Protein AF-A0AAV4HIU8-F1 (afdb_monomer_lite)

Structure (mmCIF, N/CA/C/O backbone):
data_AF-A0AAV4HIU8-F1
#
_entry.id   AF-A0AAV4HIU8-F1
#
loop_
_atom_site.group_PDB
_atom_site.id
_atom_site.type_symbol
_atom_site.label_atom_id
_atom_site.label_alt_id
_atom_site.label_comp_id
_atom_site.label_asym_id
_atom_site.label_entity_id
_atom_site.label_seq_id
_atom_site.pdbx_PDB_ins_code
_atom_site.Cartn_x
_atom_site.Cartn_y
_atom_site.Cartn_z
_atom_site.occupancy
_atom_site.B_iso_or_equiv
_atom_site.auth_seq_id
_atom_site.auth_comp_id
_atom_site.auth_asym_id
_atom_site.auth_atom_id
_atom_site.pdbx_PDB_model_num
ATOM 1 N N . MET A 1 1 ? -38.806 3.898 -1.484 1.00 61.81 1 MET A N 1
ATOM 2 C CA . MET A 1 1 ? -37.351 4.194 -1.534 1.00 61.81 1 MET A CA 1
ATOM 3 C C . MET A 1 1 ? -36.787 4.649 -0.187 1.00 61.81 1 MET A C 1
ATOM 5 O O . MET A 1 1 ? -35.660 4.292 0.124 1.00 61.81 1 MET A O 1
ATOM 9 N N . GLU A 1 2 ? -37.554 5.373 0.629 1.00 75.62 2 GLU A N 1
ATOM 10 C CA . GLU A 1 2 ? -37.107 5.936 1.915 1.00 75.62 2 GLU A CA 1
ATOM 11 C C . GLU A 1 2 ? -36.695 4.877 2.962 1.00 75.62 2 GLU A C 1
ATOM 13 O O . GLU A 1 2 ? -35.605 4.957 3.528 1.00 75.62 2 GLU A O 1
ATOM 18 N N . ASN A 1 3 ? -37.470 3.793 3.107 1.00 86.31 3 ASN A N 1
ATOM 19 C CA . ASN A 1 3 ? -37.121 2.673 3.998 1.00 86.31 3 ASN A CA 1
ATOM 20 C C . ASN A 1 3 ? -35.792 1.994 3.627 1.00 86.31 3 ASN A C 1
ATOM 22 O O . ASN A 1 3 ? -35.028 1.596 4.504 1.00 86.31 3 ASN A O 1
ATOM 26 N N . TYR A 1 4 ? -35.486 1.893 2.329 1.00 91.69 4 TYR A N 1
ATOM 27 C CA . TYR A 1 4 ? -34.223 1.319 1.864 1.00 91.69 4 TYR A CA 1
ATOM 28 C C . TYR A 1 4 ? -33.033 2.217 2.218 1.00 91.69 4 TYR A C 1
ATOM 30 O O . TYR A 1 4 ? -32.001 1.728 2.670 1.00 91.69 4 TYR A O 1
ATOM 38 N N . GLN A 1 5 ? -33.176 3.536 2.062 1.00 92.06 5 GLN A N 1
ATOM 39 C CA . GLN A 1 5 ? -32.119 4.485 2.419 1.00 92.06 5 GLN A CA 1
ATOM 40 C C . GLN A 1 5 ? -31.828 4.465 3.924 1.00 92.06 5 GLN A C 1
ATOM 42 O O . GLN A 1 5 ? -30.659 4.444 4.318 1.00 92.06 5 GLN A O 1
ATOM 47 N N . LEU A 1 6 ? -32.871 4.411 4.760 1.00 93.62 6 LEU A N 1
ATOM 48 C CA . LEU A 1 6 ? -32.721 4.337 6.213 1.00 93.62 6 LEU A CA 1
ATOM 49 C C . LEU A 1 6 ? -32.030 3.033 6.641 1.00 93.62 6 LEU A C 1
ATOM 51 O O . LEU A 1 6 ? -31.077 3.070 7.423 1.00 93.62 6 LEU A O 1
ATOM 55 N N . ALA A 1 7 ? -32.447 1.899 6.071 1.00 92.56 7 ALA A N 1
ATOM 56 C CA . ALA A 1 7 ? -31.818 0.605 6.316 1.00 92.56 7 ALA A CA 1
ATOM 57 C C . ALA A 1 7 ? -30.345 0.592 5.870 1.00 92.56 7 ALA A C 1
ATOM 59 O O . ALA A 1 7 ? -29.468 0.201 6.637 1.00 92.56 7 ALA A O 1
ATOM 60 N N . ASN A 1 8 ? -30.038 1.101 4.674 1.00 94.12 8 ASN A N 1
ATOM 61 C CA . ASN A 1 8 ? -28.670 1.170 4.155 1.00 94.12 8 ASN A CA 1
ATOM 62 C C . ASN A 1 8 ? -27.778 2.081 5.022 1.00 94.12 8 ASN A C 1
ATOM 64 O O . ASN A 1 8 ? -26.624 1.755 5.300 1.00 94.12 8 ASN A O 1
ATOM 68 N N . LYS A 1 9 ? -28.317 3.197 5.534 1.00 95.50 9 LYS A N 1
ATOM 69 C CA . LYS A 1 9 ? -27.611 4.074 6.483 1.00 95.50 9 LYS A CA 1
ATOM 70 C C . LYS A 1 9 ? -27.297 3.353 7.796 1.00 95.50 9 LYS A C 1
ATOM 72 O O . LYS A 1 9 ? -26.174 3.459 8.287 1.00 95.50 9 LYS A O 1
ATOM 77 N N . ALA A 1 10 ? -28.256 2.606 8.343 1.00 95.94 10 ALA A N 1
ATOM 78 C CA . ALA A 1 10 ? -28.058 1.822 9.560 1.00 95.94 10 ALA A CA 1
ATOM 79 C C . ALA A 1 10 ? -27.001 0.721 9.366 1.00 95.94 10 ALA A C 1
ATOM 81 O O . ALA A 1 10 ? -26.110 0.574 10.203 1.00 95.94 10 ALA A O 1
ATOM 82 N N . VAL A 1 11 ? -27.040 0.012 8.232 1.00 96.19 11 VAL A N 1
ATOM 83 C CA . VAL A 1 11 ? -26.045 -1.010 7.872 1.00 96.19 11 VAL A CA 1
ATOM 84 C C . VAL A 1 11 ? -24.652 -0.396 7.757 1.00 96.19 11 VAL A C 1
ATOM 86 O O . VAL A 1 11 ? -23.723 -0.871 8.405 1.00 96.19 11 VAL A O 1
ATOM 89 N N . ARG A 1 12 ? -24.493 0.708 7.019 1.00 95.88 12 ARG A N 1
ATOM 90 C CA . ARG A 1 12 ? -23.200 1.404 6.889 1.00 95.88 12 ARG A CA 1
ATOM 91 C C . ARG A 1 12 ? -22.650 1.864 8.237 1.00 95.88 12 ARG A C 1
ATOM 93 O O . ARG A 1 12 ? -21.449 1.746 8.471 1.00 95.88 12 ARG A O 1
ATOM 100 N N . LYS A 1 13 ? -23.516 2.358 9.130 1.00 97.12 13 LYS A N 1
ATOM 101 C CA . LYS A 1 13 ? -23.129 2.744 10.494 1.00 97.12 13 LYS A CA 1
ATOM 102 C C . LYS A 1 13 ? -22.581 1.541 11.265 1.00 97.12 13 LYS A C 1
ATOM 104 O O . LYS A 1 13 ? -21.466 1.613 11.767 1.00 97.12 13 LYS A O 1
ATOM 109 N N . LYS A 1 14 ? -23.311 0.422 11.274 1.00 96.88 14 LYS A N 1
ATOM 110 C CA . LYS A 1 14 ? -22.878 -0.830 11.917 1.00 96.88 14 LYS A CA 1
ATOM 111 C C . LYS A 1 14 ? -21.575 -1.372 11.328 1.00 96.88 14 LYS A C 1
ATOM 113 O O . LYS A 1 14 ? -20.711 -1.808 12.077 1.00 96.88 14 LYS A O 1
ATOM 118 N N . MET A 1 15 ? -21.401 -1.309 10.006 1.00 97.12 15 MET A N 1
ATOM 119 C CA . MET A 1 15 ? -20.151 -1.710 9.347 1.00 97.12 15 MET A CA 1
ATOM 120 C C . MET A 1 15 ? -18.973 -0.833 9.778 1.00 97.12 15 MET A C 1
ATOM 122 O O . MET A 1 15 ? -17.879 -1.351 9.991 1.00 97.12 15 MET A O 1
ATOM 126 N N . LYS A 1 16 ? -19.184 0.482 9.931 1.00 96.69 16 LYS A N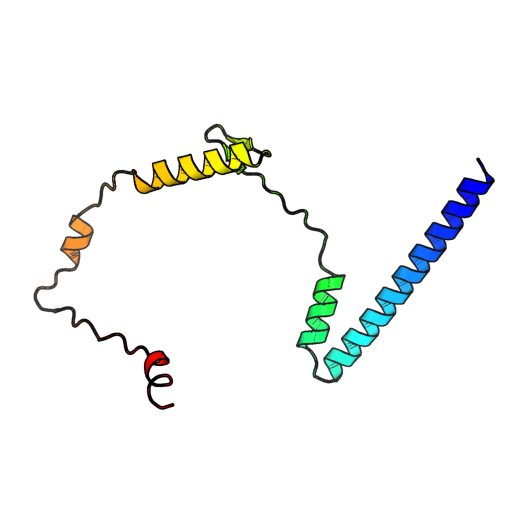 1
ATOM 127 C CA . LYS A 1 16 ? -18.149 1.396 10.424 1.00 96.69 16 LYS A CA 1
ATOM 128 C C . LYS A 1 16 ? -17.777 1.084 11.875 1.00 96.69 16 LYS A C 1
ATOM 130 O O . LYS A 1 16 ? -16.595 0.927 12.148 1.00 96.69 16 LYS A O 1
ATOM 135 N N . GLU A 1 17 ? -18.767 0.926 12.753 1.00 97.44 17 GLU A N 1
ATOM 136 C CA . GLU A 1 17 ? -18.562 0.562 14.167 1.00 97.44 17 GLU A CA 1
ATOM 137 C C . GLU A 1 17 ? -17.811 -0.773 14.305 1.00 97.44 17 GLU A C 1
ATOM 139 O O . GLU A 1 17 ? -16.869 -0.884 15.083 1.00 97.44 17 GLU A O 1
ATOM 144 N N . ALA A 1 18 ? -18.186 -1.784 13.515 1.00 97.38 18 ALA A N 1
ATOM 145 C CA . ALA A 1 18 ? -17.510 -3.079 13.516 1.00 97.38 18 ALA A CA 1
ATOM 146 C C . ALA A 1 18 ? -16.058 -2.975 13.028 1.00 97.38 18 ALA A C 1
ATOM 148 O O . ALA A 1 18 ? -15.171 -3.606 13.600 1.00 97.38 18 ALA A O 1
ATOM 149 N N . LYS A 1 19 ? -15.806 -2.169 11.988 1.00 95.00 19 LYS A N 1
ATOM 150 C CA . LYS A 1 19 ? -14.453 -1.921 11.480 1.00 95.00 19 LYS A CA 1
ATOM 151 C C . LYS A 1 19 ? -13.588 -1.206 12.516 1.00 95.00 19 LYS A C 1
ATOM 153 O O . LYS A 1 19 ? -12.438 -1.584 12.687 1.00 95.00 19 LYS A O 1
ATOM 158 N N . GLU A 1 20 ? -14.129 -0.186 13.171 1.00 96.12 20 GLU A N 1
ATOM 159 C CA . GLU A 1 20 ? -13.436 0.589 14.205 1.00 96.12 20 GLU A CA 1
ATOM 160 C C . GLU A 1 20 ? -13.053 -0.304 15.385 1.00 96.12 20 GLU A C 1
ATOM 162 O O . GLU A 1 20 ? -11.871 -0.425 15.690 1.00 96.12 20 GLU A O 1
ATOM 167 N N . LYS A 1 21 ? -14.014 -1.074 15.912 1.00 97.31 21 LYS A N 1
ATOM 168 C CA . LYS A 1 21 ? -13.751 -2.056 16.969 1.00 97.31 21 LYS A CA 1
ATOM 169 C C . LYS A 1 21 ? -12.673 -3.071 16.577 1.00 97.31 21 LYS A C 1
ATOM 171 O O . LYS A 1 21 ? -11.798 -3.384 17.374 1.00 97.31 21 LYS A O 1
ATOM 176 N N . TRP A 1 22 ? -12.720 -3.580 15.346 1.00 95.94 22 TRP A N 1
ATOM 177 C CA . TRP A 1 22 ? -11.703 -4.515 14.865 1.00 95.94 22 TRP A CA 1
ATOM 178 C C . TRP A 1 22 ? -10.307 -3.878 14.818 1.00 95.94 22 TRP A C 1
ATOM 180 O O . TRP A 1 22 ? -9.338 -4.538 15.186 1.00 95.94 22 TRP A O 1
ATOM 190 N N . ILE A 1 23 ? -10.190 -2.614 14.390 1.00 94.19 23 ILE A N 1
ATOM 191 C CA . ILE A 1 23 ? -8.911 -1.886 14.381 1.00 94.19 23 ILE A CA 1
ATOM 192 C C . ILE A 1 23 ? -8.383 -1.719 15.809 1.00 94.19 23 ILE A C 1
ATOM 194 O O . ILE A 1 23 ? -7.208 -2.001 16.037 1.00 94.19 23 ILE A O 1
ATOM 198 N N . ASP A 1 24 ? -9.237 -1.332 16.758 1.00 95.75 24 ASP A N 1
ATOM 199 C CA . ASP A 1 24 ? -8.854 -1.179 18.166 1.00 95.75 24 ASP A CA 1
ATOM 200 C C . ASP A 1 24 ? -8.307 -2.493 18.742 1.00 95.75 24 ASP A C 1
ATOM 202 O O . ASP A 1 24 ? -7.221 -2.514 19.326 1.00 95.75 24 ASP A O 1
ATOM 206 N N . ASP A 1 25 ? -8.992 -3.612 18.486 1.00 95.62 25 ASP A N 1
ATOM 207 C CA . ASP A 1 25 ? -8.543 -4.943 18.906 1.00 95.62 25 ASP A CA 1
ATOM 208 C C . ASP A 1 25 ? -7.165 -5.296 18.304 1.00 95.62 25 ASP A C 1
ATOM 210 O O . ASP A 1 25 ? -6.314 -5.889 18.976 1.00 95.62 25 ASP A O 1
ATOM 214 N N . GLN A 1 26 ? -6.904 -4.917 17.043 1.00 94.88 26 GLN A N 1
ATOM 215 C CA . GLN A 1 26 ? -5.584 -5.114 16.431 1.00 94.88 26 GLN A CA 1
ATOM 216 C C . GLN A 1 26 ? -4.504 -4.235 17.076 1.00 94.88 26 GLN A C 1
ATOM 218 O O . GLN A 1 26 ? -3.382 -4.709 17.258 1.00 94.88 26 GLN A O 1
ATOM 223 N N . CYS A 1 27 ? -4.814 -2.985 17.429 1.00 93.75 27 CYS A N 1
ATOM 224 C CA . CYS A 1 27 ? -3.876 -2.085 18.106 1.00 93.75 27 CYS A CA 1
ATOM 225 C C . CYS A 1 27 ? -3.440 -2.657 19.460 1.00 93.75 27 CYS A C 1
ATOM 227 O O . CYS A 1 27 ? -2.240 -2.763 19.717 1.00 93.75 27 CYS A O 1
ATOM 229 N N . VAL A 1 28 ? -4.388 -3.142 20.268 1.00 94.44 28 VAL A N 1
ATOM 230 C CA . VAL A 1 28 ? -4.094 -3.798 21.555 1.00 94.44 28 VAL A CA 1
ATOM 231 C C . VAL A 1 28 ? -3.207 -5.034 21.346 1.00 94.44 28 VAL A C 1
ATOM 233 O O . VAL A 1 28 ? -2.218 -5.226 22.057 1.00 94.44 28 VAL A O 1
ATOM 236 N N . ALA A 1 29 ? -3.500 -5.863 20.340 1.00 92.31 29 ALA A N 1
ATOM 237 C CA . ALA A 1 29 ? -2.684 -7.040 20.034 1.00 92.31 29 ALA A CA 1
ATOM 238 C C . ALA A 1 29 ? -1.249 -6.680 19.599 1.00 92.31 29 ALA A C 1
ATOM 240 O O . ALA A 1 29 ? -0.300 -7.397 19.932 1.00 92.31 29 ALA A O 1
ATOM 241 N N . ILE A 1 30 ? -1.071 -5.572 18.869 1.00 94.31 30 ILE A N 1
ATOM 242 C CA . ILE A 1 30 ? 0.245 -5.053 18.471 1.00 94.31 30 ILE A CA 1
ATOM 243 C C . ILE A 1 30 ? 1.028 -4.600 19.704 1.00 94.31 30 ILE A C 1
ATOM 245 O O . ILE A 1 30 ? 2.175 -5.015 19.860 1.00 94.31 30 ILE A O 1
ATOM 249 N N . GLU A 1 31 ? 0.423 -3.806 20.589 1.00 93.50 31 GLU A N 1
ATOM 250 C CA . GLU A 1 31 ? 1.062 -3.327 21.822 1.00 93.50 31 GLU A CA 1
ATOM 251 C C . GLU A 1 31 ? 1.538 -4.496 22.691 1.00 93.50 31 GLU A C 1
ATOM 253 O O . GLU A 1 31 ? 2.716 -4.580 23.045 1.00 93.50 31 GLU A O 1
ATOM 258 N N . GLN A 1 32 ? 0.660 -5.472 22.934 1.00 93.38 32 GLN A N 1
ATOM 259 C CA . GLN A 1 32 ? 0.997 -6.683 23.684 1.00 93.38 32 GLN A CA 1
ATOM 260 C C . GLN A 1 32 ? 2.101 -7.498 23.002 1.00 93.38 32 GLN A C 1
ATOM 262 O O . GLN A 1 32 ? 3.007 -8.008 23.667 1.00 93.38 32 GLN A O 1
ATOM 267 N N . GLY A 1 33 ? 2.046 -7.625 21.673 1.00 91.75 33 GLY A N 1
ATOM 268 C CA . GLY A 1 33 ? 3.060 -8.319 20.884 1.00 91.75 33 GLY A CA 1
ATOM 269 C C . GLY A 1 33 ? 4.433 -7.651 20.970 1.00 91.75 33 GLY A C 1
ATOM 270 O O . GLY A 1 33 ? 5.441 -8.352 21.065 1.00 91.75 33 GLY A O 1
ATOM 271 N N . MET A 1 34 ? 4.477 -6.317 20.998 1.00 89.94 34 MET A N 1
ATOM 272 C CA . MET A 1 34 ? 5.711 -5.545 21.169 1.00 89.94 34 MET A CA 1
ATOM 273 C C . MET A 1 34 ? 6.288 -5.712 22.579 1.00 89.94 34 MET A C 1
ATOM 275 O O . MET A 1 34 ? 7.480 -5.989 22.706 1.00 89.94 34 MET A O 1
ATOM 279 N N . SER A 1 35 ? 5.455 -5.648 23.624 1.00 91.81 35 SER A N 1
ATOM 280 C CA . SER A 1 35 ? 5.887 -5.878 25.013 1.00 91.81 35 SER A CA 1
ATOM 281 C C . SER A 1 35 ? 6.341 -7.318 25.276 1.00 91.81 35 SER A C 1
ATOM 283 O O . SER A 1 35 ? 7.239 -7.542 26.079 1.00 91.81 35 SER A O 1
ATOM 285 N N . SER A 1 36 ? 5.754 -8.300 24.585 1.00 91.12 36 SER A N 1
ATOM 286 C CA . SER A 1 36 ? 6.030 -9.732 24.793 1.00 91.12 36 SER A CA 1
ATOM 287 C C . SER A 1 36 ? 7.170 -10.287 23.924 1.00 91.12 36 SER A C 1
ATOM 289 O O . SER A 1 36 ? 7.365 -11.500 23.870 1.00 91.12 36 SER A O 1
ATOM 291 N N . GLY A 1 37 ? 7.889 -9.441 23.176 1.00 88.56 37 GLY A N 1
ATOM 292 C CA . GLY A 1 37 ? 8.990 -9.870 22.300 1.00 88.56 37 GLY A CA 1
ATOM 293 C C . GLY A 1 37 ? 8.565 -10.500 20.962 1.00 88.56 37 GLY A C 1
ATOM 294 O O . GLY A 1 37 ? 9.413 -10.974 20.209 1.00 88.56 37 GLY A O 1
ATOM 295 N N . LYS A 1 38 ? 7.274 -10.465 20.600 1.00 92.00 38 LYS A N 1
ATOM 296 C CA . LYS A 1 38 ? 6.734 -10.915 19.297 1.00 92.00 38 LYS A CA 1
ATOM 297 C C . LYS A 1 38 ? 6.745 -9.789 18.252 1.00 92.00 38 LYS A C 1
ATOM 299 O O . LYS A 1 38 ? 5.801 -9.627 17.474 1.00 92.00 38 LYS A O 1
ATOM 304 N N . SER A 1 39 ? 7.830 -9.019 18.204 1.00 90.62 39 SER A N 1
ATOM 305 C CA . SER A 1 39 ? 7.948 -7.797 17.392 1.00 90.62 39 SER A CA 1
ATOM 306 C C . SER A 1 39 ? 7.713 -8.030 15.895 1.00 90.62 39 SER A C 1
ATOM 308 O O . SER A 1 39 ? 7.065 -7.220 15.238 1.00 90.62 39 SER A O 1
ATOM 310 N N . LYS A 1 40 ? 8.154 -9.172 15.349 1.00 92.56 40 LYS A N 1
ATOM 311 C CA . LYS A 1 40 ? 7.932 -9.531 13.937 1.00 92.56 40 LYS A CA 1
ATOM 312 C C . LYS A 1 40 ? 6.444 -9.645 13.587 1.00 92.56 40 LYS A C 1
ATOM 314 O O . LYS A 1 40 ? 6.024 -9.153 12.541 1.00 92.56 40 LYS A O 1
ATOM 319 N N . GLN A 1 41 ? 5.656 -10.301 14.441 1.00 90.38 41 GLN A N 1
ATOM 320 C CA . GLN A 1 41 ? 4.219 -10.472 14.219 1.00 90.38 41 GLN A CA 1
ATOM 321 C C . GLN A 1 41 ? 3.495 -9.132 14.366 1.00 90.38 41 GLN A C 1
ATOM 323 O O . GLN A 1 41 ? 2.721 -8.764 13.486 1.00 90.38 41 GLN A O 1
ATOM 328 N N . ALA A 1 42 ? 3.819 -8.375 15.417 1.00 93.50 42 ALA A N 1
ATOM 329 C CA . ALA A 1 42 ? 3.273 -7.042 15.650 1.00 93.50 42 ALA A CA 1
ATOM 330 C C . ALA A 1 42 ? 3.542 -6.099 14.462 1.00 93.50 42 ALA A C 1
ATOM 332 O O . ALA A 1 42 ? 2.623 -5.465 13.947 1.00 93.50 42 ALA A O 1
ATOM 333 N N . PHE A 1 43 ? 4.774 -6.083 13.944 1.00 92.38 43 PHE A N 1
ATOM 334 C CA . PHE A 1 43 ? 5.138 -5.263 12.788 1.00 92.38 43 PHE A CA 1
ATOM 335 C C . PHE A 1 43 ? 4.445 -5.712 11.494 1.00 92.38 43 PHE A C 1
ATOM 337 O O . PHE A 1 43 ? 4.080 -4.880 10.666 1.00 92.38 43 PHE A O 1
ATOM 344 N N . SER A 1 44 ? 4.216 -7.017 11.309 1.00 92.00 44 SER A N 1
ATOM 345 C CA . SER A 1 44 ? 3.450 -7.525 10.165 1.00 92.00 44 SER A CA 1
ATOM 346 C C . SER A 1 44 ? 1.998 -7.038 10.189 1.00 92.00 44 SER A C 1
ATOM 348 O O . SER A 1 44 ? 1.486 -6.598 9.158 1.00 92.00 44 SER A O 1
ATOM 350 N N . THR A 1 45 ? 1.340 -7.081 11.351 1.00 91.75 45 THR A N 1
ATOM 351 C CA . THR A 1 45 ? -0.030 -6.570 11.521 1.00 91.75 45 THR A CA 1
ATOM 352 C C . THR A 1 45 ? -0.077 -5.052 11.363 1.00 91.75 45 THR A C 1
ATOM 354 O O . THR A 1 45 ? -0.915 -4.541 10.624 1.00 91.75 45 THR A O 1
ATOM 357 N N . LEU A 1 46 ? 0.879 -4.323 11.948 1.00 92.62 46 LEU A N 1
ATOM 358 C CA . LEU A 1 46 ? 1.007 -2.875 11.768 1.00 92.62 46 LEU A CA 1
ATOM 359 C C . LEU A 1 46 ? 1.147 -2.506 10.286 1.00 92.62 46 LEU A C 1
ATOM 361 O O . LEU A 1 46 ? 0.466 -1.607 9.790 1.00 92.62 46 LEU A O 1
ATOM 365 N N . LYS A 1 47 ? 1.997 -3.232 9.554 1.00 91.81 47 LYS A N 1
ATOM 366 C CA . LYS A 1 47 ? 2.178 -3.039 8.115 1.00 91.81 47 LYS A CA 1
ATOM 367 C C . LYS A 1 47 ? 0.890 -3.321 7.349 1.00 91.81 47 LYS A C 1
ATOM 369 O O . LYS A 1 47 ? 0.591 -2.594 6.415 1.00 91.81 47 LYS A O 1
ATOM 374 N N . MET A 1 48 ? 0.124 -4.344 7.723 1.00 89.69 48 MET A N 1
ATOM 375 C CA . MET A 1 48 ? -1.169 -4.635 7.096 1.00 89.69 48 MET A CA 1
ATOM 376 C C . MET A 1 48 ? -2.165 -3.480 7.282 1.00 89.69 48 MET A C 1
ATOM 378 O O . MET A 1 48 ? -2.805 -3.087 6.313 1.00 89.69 48 MET A O 1
ATOM 382 N N . LEU A 1 49 ? -2.266 -2.924 8.494 1.00 90.75 49 LEU A N 1
ATOM 383 C CA . LEU A 1 49 ? -3.202 -1.840 8.821 1.00 90.75 49 LEU A CA 1
ATOM 384 C C . LEU A 1 49 ? -2.831 -0.505 8.166 1.00 90.75 49 LEU A C 1
ATOM 386 O O . LEU A 1 49 ? -3.705 0.242 7.736 1.00 90.75 49 LEU A O 1
ATOM 390 N N . THR A 1 50 ? -1.534 -0.199 8.109 1.00 90.00 50 THR A N 1
ATOM 391 C CA . THR A 1 50 ? -1.014 1.077 7.585 1.00 90.00 50 THR A CA 1
ATOM 392 C C . THR A 1 50 ? -0.797 1.068 6.078 1.00 90.00 50 THR A C 1
ATOM 394 O O . THR A 1 50 ? -0.688 2.130 5.464 1.00 90.00 50 THR A O 1
ATOM 397 N N . LYS A 1 51 ? -0.725 -0.115 5.456 1.00 89.50 51 LYS A N 1
ATOM 398 C CA . LYS A 1 51 ? -0.522 -0.228 4.015 1.00 89.50 51 LYS A CA 1
ATOM 399 C C . LYS A 1 51 ? -1.710 0.380 3.279 1.00 89.50 51 LYS A C 1
ATOM 401 O O . LYS A 1 51 ? -2.829 -0.125 3.325 1.00 89.50 51 LYS A O 1
ATOM 406 N N . THR A 1 52 ? -1.433 1.439 2.533 1.00 86.38 52 THR A N 1
ATOM 407 C CA . THR A 1 52 ? -2.386 2.009 1.590 1.00 86.38 52 THR A CA 1
ATOM 408 C C . THR A 1 52 ? -2.616 1.039 0.435 1.00 86.38 52 THR A C 1
ATOM 410 O O . THR A 1 52 ? -1.716 0.301 0.018 1.00 86.38 52 THR A O 1
ATOM 413 N N . PHE A 1 53 ? -3.846 1.012 -0.081 1.00 83.81 53 PHE A N 1
ATOM 414 C CA . PHE A 1 53 ? -4.138 0.261 -1.294 1.00 83.81 53 PHE A CA 1
ATOM 415 C C . PHE A 1 53 ? -3.330 0.865 -2.442 1.00 83.81 53 PHE A C 1
ATOM 417 O O . PHE A 1 53 ? -3.552 2.006 -2.841 1.00 83.81 53 PHE A O 1
ATOM 424 N N . GLN A 1 54 ? -2.376 0.091 -2.942 1.00 82.06 54 GLN A N 1
ATOM 425 C CA . GLN A 1 54 ? -1.617 0.423 -4.133 1.00 82.06 54 GLN A CA 1
ATOM 426 C C . GLN A 1 54 ? -2.125 -0.500 -5.238 1.00 82.06 54 GLN A C 1
ATOM 428 O O . GLN A 1 54 ? -1.841 -1.704 -5.177 1.00 82.06 54 GLN A O 1
ATOM 433 N N . PRO A 1 55 ? -2.920 0.009 -6.198 1.00 81.19 55 PRO A N 1
ATOM 434 C CA . PRO A 1 55 ? -3.274 -0.786 -7.360 1.00 81.19 55 PRO A CA 1
ATOM 435 C C . PRO A 1 55 ? -1.983 -1.203 -8.066 1.00 81.19 55 PRO A C 1
ATOM 437 O O . PRO A 1 55 ? -1.053 -0.406 -8.202 1.00 81.19 55 PRO A O 1
ATOM 440 N N . LYS A 1 56 ? -1.903 -2.467 -8.487 1.00 80.44 56 LYS A N 1
ATOM 441 C CA . LYS A 1 56 ? -0.823 -2.893 -9.377 1.00 80.44 56 LYS A CA 1
ATOM 442 C C . LYS A 1 56 ? -1.113 -2.287 -10.743 1.00 80.44 56 LYS A C 1
ATOM 444 O O . LYS A 1 56 ? -2.103 -2.643 -11.372 1.00 80.44 56 LYS A O 1
ATOM 449 N N . VAL A 1 57 ? -0.291 -1.329 -11.140 1.00 79.38 57 VAL A N 1
ATOM 450 C CA . VAL A 1 57 ? -0.388 -0.646 -12.425 1.00 79.38 57 VAL A CA 1
ATOM 451 C C . VAL A 1 57 ? 0.567 -1.365 -13.376 1.00 79.38 57 VAL A C 1
ATOM 453 O O . VAL A 1 57 ? 1.779 -1.211 -13.256 1.00 79.38 57 VAL A O 1
ATOM 456 N N . ASN A 1 58 ? 0.026 -2.179 -14.283 1.00 77.56 58 ASN A N 1
ATOM 457 C CA . ASN A 1 58 ? 0.785 -2.783 -15.380 1.00 77.56 58 ASN A CA 1
ATOM 458 C C . ASN A 1 58 ? 0.755 -1.817 -16.570 1.00 77.56 58 ASN A C 1
ATOM 460 O O . ASN A 1 58 ? 0.079 -2.077 -17.553 1.00 77.56 58 ASN A O 1
ATOM 464 N N . LEU A 1 59 ? 1.391 -0.650 -16.438 1.00 84.44 59 LEU A N 1
ATOM 465 C CA . LEU A 1 59 ? 1.477 0.319 -17.532 1.00 84.44 59 LEU A CA 1
ATOM 466 C C . LEU A 1 59 ? 2.934 0.483 -17.938 1.00 84.44 59 LEU A C 1
ATOM 468 O O . LEU A 1 59 ? 3.794 0.708 -17.084 1.00 84.44 59 LEU A O 1
ATOM 472 N N . ILE A 1 60 ? 3.198 0.384 -19.237 1.00 89.25 60 ILE A N 1
ATOM 473 C CA . ILE A 1 60 ? 4.536 0.545 -19.816 1.00 89.25 60 ILE A CA 1
ATOM 474 C C . ILE A 1 60 ? 4.481 1.580 -20.932 1.00 89.25 60 ILE A C 1
ATOM 476 O O . ILE A 1 60 ? 3.485 1.691 -21.633 1.00 89.25 60 ILE A O 1
ATOM 480 N N . GLY A 1 61 ? 5.546 2.367 -21.073 1.00 90.62 61 GLY A N 1
ATOM 481 C CA . GLY A 1 61 ? 5.689 3.314 -22.171 1.00 90.62 61 GLY A CA 1
ATOM 482 C C . GLY A 1 61 ? 6.166 2.635 -23.453 1.00 90.62 61 GLY A C 1
ATOM 483 O O . GLY A 1 61 ? 7.179 1.926 -23.462 1.00 90.62 61 GLY A O 1
ATOM 484 N N . ASP A 1 62 ? 5.473 2.904 -24.548 1.00 87.94 62 ASP A N 1
ATOM 485 C CA . ASP A 1 62 ? 5.963 2.631 -25.890 1.00 87.94 62 ASP A CA 1
ATOM 486 C C . ASP A 1 62 ? 7.160 3.542 -26.245 1.00 87.94 62 ASP A C 1
ATOM 488 O O . ASP A 1 62 ? 7.467 4.497 -25.525 1.00 87.94 62 ASP A O 1
ATOM 492 N N . LYS A 1 63 ? 7.864 3.256 -27.345 1.00 86.94 63 LYS A N 1
ATOM 493 C CA . LYS A 1 63 ? 9.005 4.040 -27.853 1.00 86.94 63 LYS A CA 1
ATOM 494 C C . LYS A 1 63 ? 8.640 5.512 -28.090 1.00 86.94 63 LYS A C 1
ATOM 496 O O . LYS A 1 63 ? 9.456 6.385 -27.810 1.00 86.94 63 LYS A O 1
ATOM 501 N N . ASP A 1 64 ? 7.395 5.778 -28.484 1.00 87.50 64 ASP A N 1
ATOM 502 C CA . ASP A 1 64 ? 6.850 7.127 -28.697 1.00 87.50 64 ASP A CA 1
ATOM 503 C C . ASP A 1 64 ? 6.288 7.783 -27.417 1.00 87.50 64 ASP A C 1
ATOM 505 O O . ASP A 1 64 ? 5.670 8.848 -27.469 1.00 87.50 64 ASP A O 1
ATOM 509 N N . GLY A 1 65 ? 6.455 7.149 -26.249 1.00 84.62 65 GLY A N 1
ATOM 510 C CA . GLY A 1 65 ? 5.998 7.673 -24.957 1.00 84.62 65 GLY A CA 1
ATOM 511 C C . GLY A 1 65 ? 4.501 7.488 -24.672 1.00 84.62 65 GLY A C 1
ATOM 512 O O . GLY A 1 65 ? 3.985 8.068 -23.716 1.00 84.62 65 GLY A O 1
ATOM 513 N N . ARG A 1 66 ? 3.789 6.683 -25.472 1.00 92.00 66 ARG A N 1
ATOM 514 C CA . ARG A 1 66 ? 2.384 6.311 -25.226 1.00 92.00 66 ARG A CA 1
ATOM 515 C C . ARG A 1 66 ? 2.291 5.222 -24.161 1.00 92.00 66 ARG A C 1
ATOM 517 O O . ARG A 1 66 ? 3.138 4.340 -24.115 1.00 92.00 66 ARG A O 1
ATOM 524 N N . LEU A 1 67 ? 1.271 5.271 -23.308 1.00 90.06 67 LEU A N 1
ATOM 525 C CA . LEU A 1 67 ? 1.068 4.258 -22.269 1.00 90.06 67 LEU A CA 1
ATOM 526 C C . LEU A 1 67 ? 0.328 3.045 -22.840 1.00 90.06 67 LEU A C 1
ATOM 528 O O . LEU A 1 67 ? -0.779 3.187 -23.352 1.00 90.06 67 LEU A O 1
ATOM 532 N N . LEU A 1 68 ? 0.937 1.872 -22.702 1.00 90.50 68 LEU A N 1
ATOM 533 C CA . LEU A 1 68 ? 0.378 0.569 -23.037 1.00 90.50 68 LEU A CA 1
ATOM 534 C C . LEU A 1 68 ? -0.285 -0.018 -21.789 1.00 90.50 68 LEU A C 1
ATOM 536 O O . LEU A 1 68 ? 0.336 -0.071 -20.722 1.00 90.50 68 LEU A O 1
ATOM 540 N N . THR A 1 69 ? -1.546 -0.418 -21.928 1.00 88.44 69 THR A N 1
ATOM 541 C CA . THR A 1 69 ? -2.364 -1.022 -20.863 1.00 88.44 69 THR A CA 1
ATOM 542 C C . THR A 1 69 ? -2.728 -2.474 -21.148 1.00 88.44 69 THR A C 1
ATOM 544 O O . THR A 1 69 ? -3.075 -3.190 -20.211 1.00 88.44 69 THR A O 1
ATOM 547 N N . ASP A 1 70 ? -2.662 -2.885 -22.416 1.00 89.94 70 ASP A N 1
ATOM 548 C CA . ASP A 1 70 ? -3.045 -4.218 -22.865 1.00 89.94 70 ASP A CA 1
ATOM 549 C C . ASP A 1 70 ? -1.863 -5.182 -22.734 1.00 89.94 70 ASP A C 1
ATOM 551 O O . ASP A 1 70 ? -0.717 -4.843 -23.043 1.00 89.94 70 ASP A O 1
ATOM 555 N N . ASP A 1 71 ? -2.140 -6.396 -22.255 1.00 89.19 71 ASP A N 1
ATOM 556 C CA . ASP A 1 71 ? -1.097 -7.377 -21.946 1.00 89.19 71 ASP A CA 1
ATOM 557 C C . ASP A 1 71 ? -0.305 -7.793 -23.203 1.00 89.19 71 ASP A C 1
ATOM 559 O O . ASP A 1 71 ? 0.911 -7.980 -23.123 1.00 89.19 71 ASP A O 1
ATOM 563 N N . GLU A 1 72 ? -0.961 -7.887 -24.368 1.00 91.00 72 GLU A N 1
ATOM 564 C CA . GLU A 1 72 ? -0.316 -8.221 -25.649 1.00 91.00 72 GLU A CA 1
ATOM 565 C C . GLU A 1 72 ? 0.686 -7.139 -26.080 1.00 91.00 72 GLU A C 1
ATOM 567 O O . GLU A 1 72 ? 1.847 -7.446 -26.367 1.00 91.00 72 GLU A O 1
ATOM 572 N N . ASP A 1 73 ? 0.278 -5.870 -26.021 1.00 89.75 73 ASP A N 1
ATOM 573 C CA . ASP A 1 73 ? 1.126 -4.726 -26.366 1.00 89.75 73 ASP A CA 1
ATOM 574 C C . ASP A 1 73 ? 2.315 -4.599 -25.407 1.00 89.75 73 ASP A C 1
ATOM 576 O O . ASP A 1 73 ? 3.451 -4.342 -25.815 1.00 89.75 73 ASP A O 1
ATOM 580 N N . ILE A 1 74 ? 2.079 -4.827 -24.112 1.00 91.25 74 ILE A N 1
ATOM 581 C CA . ILE A 1 74 ? 3.127 -4.845 -23.089 1.00 91.25 74 ILE A CA 1
ATOM 582 C C . ILE A 1 74 ? 4.149 -5.947 -23.387 1.00 91.25 74 ILE A C 1
ATOM 584 O O . ILE A 1 74 ? 5.358 -5.703 -23.313 1.00 91.25 74 ILE A O 1
ATOM 588 N N . MET A 1 75 ? 3.692 -7.153 -23.732 1.00 92.56 75 MET A N 1
ATOM 589 C CA . MET A 1 75 ? 4.571 -8.267 -24.096 1.00 92.56 75 MET A CA 1
ATOM 590 C C . MET A 1 75 ? 5.393 -7.956 -25.345 1.00 92.56 75 MET A C 1
ATOM 592 O O . MET A 1 75 ? 6.607 -8.187 -25.352 1.00 92.56 75 MET A O 1
ATOM 596 N N . GLN A 1 76 ? 4.765 -7.395 -26.377 1.00 93.06 76 GLN A N 1
ATOM 597 C CA . GLN A 1 76 ? 5.459 -6.992 -27.593 1.00 93.06 76 GLN A CA 1
ATOM 598 C C . GLN A 1 76 ? 6.521 -5.928 -27.293 1.00 93.06 76 GLN A C 1
ATOM 600 O O . GLN A 1 76 ? 7.680 -6.083 -27.685 1.00 93.06 76 GLN A O 1
ATOM 605 N N . ARG A 1 77 ? 6.178 -4.903 -26.505 1.00 94.12 77 ARG A N 1
ATOM 606 C CA . ARG A 1 77 ? 7.106 -3.836 -26.113 1.00 94.12 77 ARG A CA 1
ATOM 607 C C . ARG A 1 77 ? 8.323 -4.360 -25.352 1.00 94.12 77 ARG A C 1
ATOM 609 O O . ARG A 1 77 ? 9.435 -3.869 -25.580 1.00 94.12 77 ARG A O 1
ATOM 616 N N . TRP A 1 78 ? 8.133 -5.348 -24.472 1.00 92.75 78 TRP A N 1
ATOM 617 C CA . TRP A 1 78 ? 9.230 -6.048 -23.795 1.00 92.75 78 TRP A CA 1
ATOM 618 C C . TRP A 1 78 ? 10.115 -6.812 -24.776 1.00 92.75 78 TRP A C 1
ATOM 620 O O . TRP A 1 78 ? 11.338 -6.708 -24.691 1.00 92.75 78 TRP A O 1
ATOM 630 N N . SER A 1 79 ? 9.513 -7.545 -25.715 1.00 93.06 79 SER A N 1
ATOM 631 C CA . SER A 1 79 ? 10.250 -8.288 -26.740 1.00 93.06 79 SER A CA 1
ATOM 632 C C . SER A 1 79 ? 11.114 -7.357 -27.591 1.00 93.06 79 SER A C 1
ATOM 634 O O . SER A 1 79 ? 12.300 -7.620 -27.795 1.00 93.06 79 SER A O 1
ATOM 636 N N . GLU A 1 80 ? 10.550 -6.235 -28.036 1.00 92.62 80 GLU A N 1
ATOM 637 C CA . GLU A 1 80 ? 11.276 -5.213 -28.789 1.00 92.62 80 GLU A CA 1
ATOM 638 C C . GLU A 1 80 ? 12.421 -4.609 -27.974 1.00 92.62 80 GLU A C 1
ATOM 640 O O . GLU A 1 80 ? 13.544 -4.542 -28.462 1.00 92.62 80 GLU A O 1
ATOM 645 N N . TYR A 1 81 ? 12.170 -4.225 -26.714 1.00 92.00 81 TYR A N 1
ATOM 646 C CA . TYR A 1 81 ? 13.211 -3.687 -25.833 1.00 92.00 81 TYR A CA 1
ATOM 647 C C . TYR A 1 81 ? 14.380 -4.660 -25.661 1.00 92.00 81 TYR A C 1
ATOM 649 O O . TYR A 1 81 ? 15.537 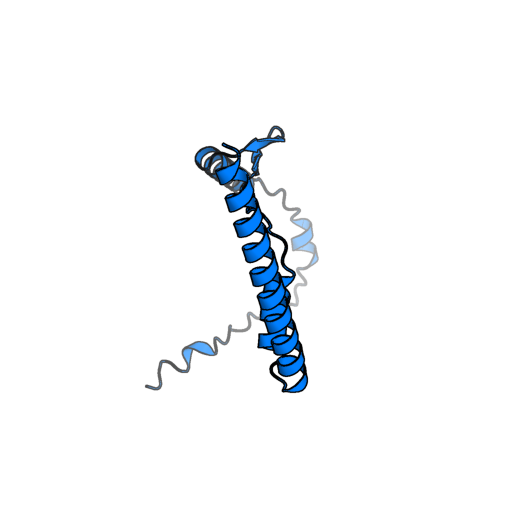-4.260 -25.769 1.00 92.00 81 TYR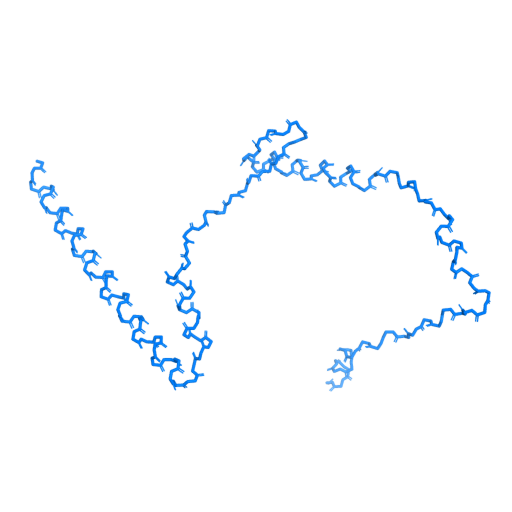 A O 1
ATOM 657 N N . CYS A 1 82 ? 14.091 -5.935 -25.392 1.00 92.62 82 CYS A N 1
ATOM 658 C CA . CYS A 1 82 ? 15.123 -6.950 -25.221 1.00 92.62 82 CYS A CA 1
ATOM 659 C C . CYS A 1 82 ? 15.900 -7.185 -26.520 1.00 92.62 82 CYS A C 1
ATOM 661 O O . CYS A 1 82 ? 17.124 -7.285 -26.476 1.00 92.62 82 CYS A O 1
ATOM 663 N N . SER A 1 83 ? 15.216 -7.237 -27.664 1.00 93.19 83 SER A N 1
ATOM 664 C CA . SER A 1 83 ? 15.868 -7.357 -28.970 1.00 93.19 83 SER A CA 1
ATOM 665 C C . SER A 1 83 ? 16.815 -6.186 -29.231 1.00 93.19 83 SER A C 1
ATOM 667 O O . SER A 1 83 ? 17.975 -6.407 -29.571 1.00 93.19 83 SER A O 1
ATOM 669 N N . ASP A 1 84 ? 16.362 -4.951 -29.013 1.00 90.75 84 ASP A N 1
ATOM 670 C CA . ASP A 1 84 ? 17.184 -3.752 -29.198 1.00 90.75 84 ASP A CA 1
ATOM 671 C C . ASP A 1 84 ? 18.389 -3.749 -28.242 1.00 90.75 84 ASP A C 1
ATOM 673 O O . ASP A 1 84 ? 19.506 -3.436 -28.648 1.00 90.75 84 ASP A O 1
ATOM 677 N N . LEU A 1 85 ? 18.184 -4.146 -26.981 1.00 89.94 85 LEU A N 1
ATOM 678 C CA . LEU A 1 85 ? 19.234 -4.195 -25.962 1.00 89.94 85 LEU A CA 1
ATOM 679 C C . LEU A 1 85 ? 20.325 -5.223 -26.290 1.00 89.94 85 LEU A C 1
ATOM 681 O O . LEU A 1 85 ? 21.507 -4.932 -26.120 1.00 89.94 85 LEU A O 1
ATOM 685 N N . TYR A 1 86 ? 19.946 -6.425 -26.731 1.00 88.88 86 TYR A N 1
ATOM 686 C CA . TYR A 1 86 ? 20.903 -7.508 -26.986 1.00 88.88 86 TYR A CA 1
ATOM 687 C C . TYR A 1 86 ? 21.555 -7.443 -28.366 1.00 88.88 86 TYR A C 1
ATOM 689 O O . TYR A 1 86 ? 22.656 -7.963 -28.530 1.00 88.88 86 TYR A O 1
ATOM 697 N N . ASN A 1 87 ? 20.916 -6.789 -29.335 1.00 89.12 87 ASN A N 1
ATOM 698 C CA . ASN A 1 87 ? 21.504 -6.532 -30.649 1.00 89.12 87 ASN A CA 1
ATOM 699 C C . ASN A 1 87 ? 22.262 -5.195 -30.707 1.00 89.12 87 ASN A C 1
ATOM 701 O O . ASN A 1 87 ? 22.738 -4.809 -31.773 1.00 89.12 87 ASN A O 1
ATOM 705 N N . TYR A 1 88 ? 22.380 -4.481 -29.583 1.00 84.56 88 TYR A N 1
ATOM 706 C CA . TYR A 1 88 ? 23.123 -3.229 -29.514 1.00 84.56 88 TYR A CA 1
ATOM 707 C C . TYR A 1 88 ? 24.619 -3.466 -29.753 1.00 84.56 88 TYR A C 1
ATOM 709 O O . TYR A 1 88 ? 25.279 -4.213 -29.025 1.00 84.56 88 TYR A O 1
ATOM 717 N N . GLU A 1 89 ? 25.171 -2.789 -30.759 1.00 79.81 89 GLU A N 1
ATOM 718 C CA . GLU A 1 89 ? 26.593 -2.854 -31.072 1.00 79.81 89 GLU A CA 1
ATOM 719 C C . GLU A 1 89 ? 27.398 -2.097 -30.006 1.00 79.81 89 GLU A C 1
ATOM 721 O O . GLU A 1 89 ? 27.454 -0.866 -29.958 1.00 79.81 89 GLU A O 1
ATOM 726 N N . LEU A 1 90 ? 28.023 -2.855 -29.106 1.00 74.88 90 LEU A N 1
ATOM 727 C CA . LEU A 1 90 ? 28.943 -2.322 -28.111 1.00 74.88 90 LEU A CA 1
ATOM 728 C C . LEU A 1 90 ? 30.197 -1.786 -28.809 1.00 74.88 90 LEU A C 1
ATOM 730 O O . LEU A 1 90 ? 31.106 -2.542 -29.148 1.00 74.88 90 LEU A O 1
ATOM 734 N N . GLN A 1 91 ? 30.289 -0.462 -28.939 1.00 71.31 91 GLN A N 1
ATOM 735 C CA . GLN A 1 91 ? 31.553 0.241 -29.176 1.00 71.31 91 GLN A CA 1
ATOM 736 C C . GLN A 1 91 ? 32.383 0.184 -27.886 1.00 71.31 91 GLN A C 1
ATOM 738 O O . GLN A 1 91 ? 32.500 1.154 -27.138 1.00 71.31 91 GLN A O 1
ATOM 743 N N . ALA A 1 92 ? 32.876 -1.010 -27.562 1.00 70.00 92 ALA A N 1
ATOM 744 C CA . ALA A 1 92 ? 33.749 -1.213 -26.424 1.00 70.00 92 ALA A CA 1
ATOM 745 C C . ALA A 1 92 ? 35.073 -0.501 -26.708 1.00 70.00 92 ALA A C 1
ATOM 747 O O . ALA A 1 92 ? 35.805 -0.882 -27.621 1.00 70.00 92 ALA A O 1
ATOM 748 N N . ASP A 1 93 ? 35.395 0.518 -25.916 1.00 71.25 93 ASP A N 1
ATOM 749 C CA . ASP A 1 93 ? 36.730 1.096 -25.928 1.00 71.25 93 ASP A CA 1
ATOM 750 C C . ASP A 1 93 ? 37.716 0.064 -25.357 1.00 71.25 93 ASP A C 1
ATOM 752 O O . A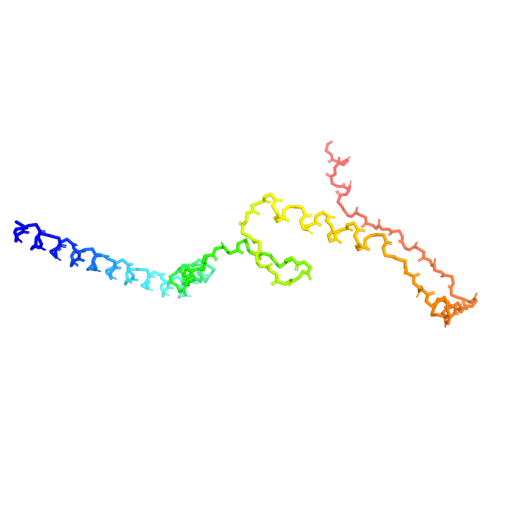SP A 1 93 ? 37.895 -0.095 -24.146 1.00 71.25 93 ASP A O 1
ATOM 756 N N . LEU A 1 94 ? 38.332 -0.694 -26.264 1.00 68.56 94 LEU A N 1
ATOM 757 C CA . LEU A 1 94 ? 39.303 -1.742 -25.955 1.00 68.56 94 LEU A CA 1
ATOM 758 C C . LEU A 1 94 ? 40.550 -1.187 -25.243 1.00 68.56 94 LEU A C 1
ATOM 760 O O . LEU A 1 94 ? 41.299 -1.968 -24.647 1.00 68.56 94 LEU A O 1
ATOM 764 N N . SER A 1 95 ? 40.764 0.138 -25.237 1.00 68.88 95 SER A N 1
ATOM 765 C CA . SER A 1 95 ? 41.839 0.764 -24.462 1.00 68.88 95 SER A CA 1
ATOM 766 C C . SER A 1 95 ? 41.661 0.543 -22.951 1.00 68.88 95 SER A C 1
ATOM 768 O O . SER A 1 95 ? 42.651 0.315 -22.249 1.00 68.88 95 SER A O 1
ATOM 770 N N . ILE A 1 96 ? 40.415 0.450 -22.465 1.00 67.00 96 ILE A N 1
ATOM 771 C CA . ILE A 1 96 ? 40.072 0.219 -21.051 1.00 67.00 96 ILE A CA 1
ATOM 772 C C . ILE A 1 96 ? 40.544 -1.169 -20.581 1.00 67.00 96 ILE A C 1
ATOM 774 O O . ILE A 1 96 ? 41.045 -1.321 -19.466 1.00 67.00 96 ILE A O 1
ATOM 778 N N . LEU A 1 97 ? 40.449 -2.188 -21.445 1.00 65.38 97 LEU A N 1
ATOM 779 C CA . LEU A 1 97 ? 40.939 -3.545 -21.159 1.00 65.38 97 LEU A CA 1
ATOM 780 C C . LEU A 1 97 ? 42.471 -3.638 -21.224 1.00 65.38 97 LEU A C 1
ATOM 782 O O . LEU A 1 97 ? 43.075 -4.487 -20.567 1.00 65.38 97 LEU A O 1
ATOM 786 N N . SER A 1 98 ? 43.108 -2.776 -22.022 1.00 63.59 98 SER A N 1
ATOM 787 C CA . SER A 1 98 ? 44.566 -2.747 -22.175 1.00 63.59 98 SER A 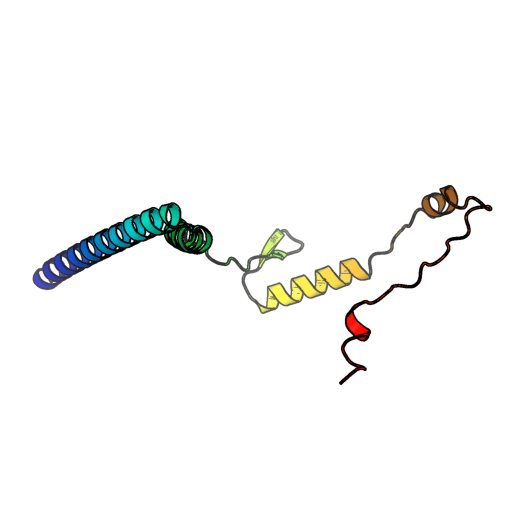CA 1
ATOM 788 C C . SER A 1 98 ? 45.276 -2.081 -20.990 1.00 63.59 98 SER A C 1
ATOM 790 O O . SER A 1 98 ? 46.369 -2.509 -20.622 1.00 63.59 98 SER A O 1
ATOM 792 N N . ALA A 1 99 ? 44.622 -1.120 -20.324 1.00 59.72 99 ALA A N 1
ATOM 793 C CA . ALA A 1 99 ? 45.180 -0.353 -19.207 1.00 59.72 99 ALA A CA 1
ATOM 794 C C . ALA A 1 99 ? 45.429 -1.173 -17.922 1.00 59.72 99 ALA A C 1
ATOM 796 O O . ALA A 1 99 ? 46.031 -0.668 -16.979 1.00 59.72 99 ALA A O 1
ATOM 797 N N . THR A 1 100 ? 44.985 -2.434 -17.863 1.00 56.88 100 THR A N 1
ATOM 798 C CA . THR A 1 100 ? 45.151 -3.317 -16.690 1.00 56.88 100 THR A CA 1
ATOM 799 C C . THR A 1 100 ? 45.878 -4.632 -16.973 1.00 56.88 100 THR A C 1
ATOM 801 O O . THR A 1 100 ? 45.990 -5.468 -16.073 1.00 56.88 100 THR A O 1
ATOM 804 N N . ARG A 1 101 ? 46.456 -4.832 -18.169 1.00 56.47 101 ARG A N 1
ATOM 805 C CA . ARG A 1 101 ? 47.392 -5.950 -18.388 1.00 56.47 101 ARG A CA 1
ATOM 806 C C . ARG A 1 101 ? 48.767 -5.613 -17.821 1.00 56.47 101 ARG A C 1
ATOM 808 O O . ARG A 1 101 ? 49.718 -5.376 -18.555 1.00 56.47 101 ARG A O 1
ATOM 815 N N . ASP A 1 102 ? 48.860 -5.644 -16.498 1.00 54.91 102 ASP A N 1
ATOM 816 C CA . ASP A 1 102 ? 50.135 -5.796 -15.808 1.00 54.91 102 ASP A CA 1
ATOM 817 C C . ASP A 1 102 ? 50.699 -7.188 -16.164 1.00 54.91 102 ASP A C 1
ATOM 819 O O . ASP A 1 102 ? 50.076 -8.198 -15.809 1.00 54.91 102 ASP A O 1
ATOM 823 N N . PRO A 1 103 ? 51.855 -7.305 -16.847 1.00 56.38 103 PRO A N 1
ATOM 824 C CA . PRO A 1 103 ? 52.394 -8.596 -17.294 1.00 56.38 103 PRO A CA 1
ATOM 825 C C . PRO A 1 103 ? 52.678 -9.578 -16.147 1.00 56.38 103 PRO A C 1
ATOM 827 O O . PRO A 1 103 ? 52.871 -10.770 -16.376 1.00 56.38 103 PRO A O 1
ATOM 830 N N . GLN A 1 104 ? 52.724 -9.082 -14.907 1.00 54.84 104 GLN A N 1
ATOM 831 C CA . GLN A 1 104 ? 53.132 -9.844 -13.729 1.00 54.84 104 GLN A CA 1
ATOM 832 C C . GLN A 1 104 ? 51.974 -10.364 -12.866 1.00 54.84 104 GLN A C 1
ATOM 834 O O . GLN A 1 104 ? 52.221 -11.106 -11.916 1.00 54.84 104 GLN A O 1
ATOM 839 N N . LYS A 1 105 ? 50.709 -10.045 -13.175 1.00 58.00 105 LYS A N 1
ATOM 840 C CA . LYS A 1 105 ? 49.566 -10.498 -12.365 1.00 58.00 105 LYS A CA 1
ATOM 841 C C . LYS A 1 105 ? 48.776 -11.585 -13.090 1.00 58.00 105 LYS A C 1
ATOM 843 O O . LYS A 1 105 ? 47.738 -11.336 -13.694 1.00 58.00 105 LYS A O 1
ATOM 848 N N . GLN A 1 106 ? 49.266 -12.823 -13.011 1.00 52.22 106 GLN A N 1
ATOM 849 C CA . GLN A 1 106 ? 48.472 -13.988 -13.407 1.00 52.22 106 GLN A CA 1
ATOM 850 C C . GLN A 1 106 ? 47.197 -14.049 -12.555 1.00 52.22 106 GLN A C 1
ATOM 852 O O . GLN A 1 106 ? 47.252 -14.101 -11.323 1.00 52.22 106 GLN A O 1
ATOM 857 N N . MET A 1 107 ? 46.038 -14.052 -13.213 1.00 47.72 107 MET A N 1
ATOM 858 C CA . MET A 1 107 ? 44.755 -14.254 -12.552 1.00 47.72 107 MET A CA 1
ATOM 859 C C . MET A 1 107 ? 44.664 -15.721 -12.123 1.00 47.72 107 MET A C 1
ATOM 861 O O . MET A 1 107 ? 44.300 -16.597 -12.903 1.00 47.72 107 MET A O 1
ATOM 865 N N . THR A 1 108 ? 45.032 -16.007 -10.875 1.00 60.41 108 THR A N 1
ATOM 866 C CA . THR A 1 108 ? 44.775 -17.319 -10.279 1.00 60.41 108 THR A CA 1
ATOM 867 C C . THR A 1 108 ? 43.273 -17.448 -10.056 1.00 60.41 108 THR A C 1
ATOM 869 O O . THR A 1 108 ? 42.694 -16.832 -9.160 1.00 60.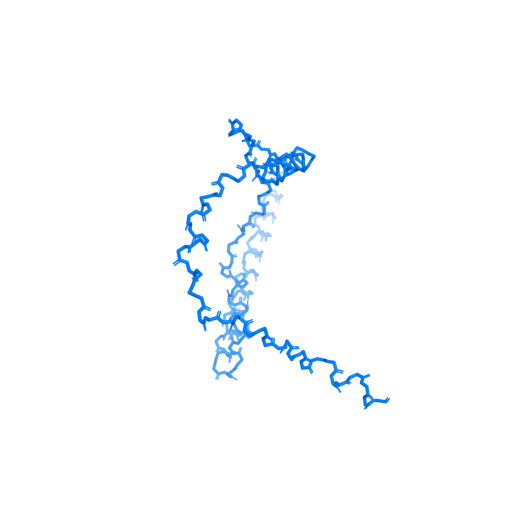41 108 THR A O 1
ATOM 872 N N . VAL A 1 109 ? 42.616 -18.232 -10.911 1.00 61.66 109 VAL A N 1
ATOM 873 C CA . VAL A 1 109 ? 41.207 -18.581 -10.734 1.00 61.66 109 VAL A CA 1
ATOM 874 C C . VAL A 1 109 ? 41.113 -19.431 -9.470 1.00 61.66 109 VAL A C 1
ATOM 876 O O . VAL A 1 109 ? 41.524 -20.590 -9.448 1.00 61.66 109 VAL A O 1
ATOM 879 N N . ARG A 1 110 ? 40.616 -18.843 -8.377 1.00 55.75 110 ARG A N 1
ATOM 880 C CA . ARG A 1 110 ? 40.345 -19.601 -7.154 1.00 55.75 110 ARG A CA 1
ATOM 881 C C . ARG A 1 110 ? 39.177 -20.547 -7.438 1.00 55.75 110 ARG A C 1
ATOM 883 O O . ARG A 1 110 ? 38.133 -20.072 -7.885 1.00 55.75 110 ARG A O 1
ATOM 890 N N . PRO A 1 111 ? 39.309 -21.857 -7.177 1.00 55.62 111 PRO A N 1
ATOM 891 C CA . PRO A 1 111 ? 38.208 -22.779 -7.387 1.00 55.62 111 PRO A CA 1
ATOM 892 C C . PRO A 1 111 ? 37.028 -22.379 -6.499 1.00 55.62 111 PRO A C 1
ATOM 894 O O . PRO A 1 111 ? 37.182 -22.129 -5.298 1.00 55.62 111 PRO A O 1
ATOM 897 N N . PHE A 1 112 ? 35.844 -22.320 -7.105 1.00 56.50 112 PHE A N 1
ATOM 898 C CA . PHE A 1 112 ? 34.590 -22.063 -6.411 1.00 56.50 112 PHE A CA 1
ATOM 899 C C . PHE A 1 112 ? 34.316 -23.239 -5.462 1.00 56.50 112 PHE A C 1
ATOM 901 O O . PHE A 1 112 ? 33.942 -24.331 -5.890 1.00 56.50 112 PHE A O 1
ATOM 908 N N . LYS A 1 113 ? 34.532 -23.051 -4.156 1.00 62.50 113 LYS A N 1
ATOM 909 C CA . LYS A 1 113 ? 34.156 -24.053 -3.152 1.00 62.50 113 LYS A CA 1
ATOM 910 C C . LYS A 1 113 ? 32.647 -23.987 -2.952 1.00 62.50 113 LYS A C 1
ATOM 912 O O . LYS A 1 113 ? 32.147 -23.176 -2.180 1.00 62.50 113 LYS A O 1
ATOM 917 N N . ASN A 1 114 ? 31.916 -24.836 -3.666 1.00 57.12 114 ASN A N 1
ATOM 918 C CA . ASN A 1 114 ? 30.479 -24.980 -3.483 1.00 57.12 114 ASN A CA 1
ATOM 919 C C . ASN A 1 114 ? 30.224 -25.855 -2.244 1.00 57.12 114 ASN A C 1
ATOM 921 O O . ASN A 1 114 ? 30.284 -27.081 -2.306 1.00 57.12 114 ASN A O 1
ATOM 925 N N . GLN A 1 115 ? 29.979 -25.225 -1.091 1.00 60.81 115 GLN A N 1
ATOM 926 C CA . GLN A 1 115 ? 29.761 -25.920 0.189 1.00 60.81 115 GLN A CA 1
ATOM 927 C C . GLN A 1 115 ? 28.511 -26.832 0.167 1.00 60.81 115 GLN A C 1
ATOM 929 O O . GLN A 1 115 ? 28.354 -27.695 1.026 1.00 60.81 115 GLN A O 1
ATOM 934 N N . ARG A 1 116 ? 27.626 -26.667 -0.825 1.00 54.16 116 ARG A N 1
ATOM 935 C CA . ARG A 1 116 ? 26.324 -27.342 -0.917 1.00 54.16 116 ARG A CA 1
ATOM 936 C C . ARG A 1 116 ? 26.383 -28.792 -1.417 1.00 54.16 116 ARG A C 1
ATOM 938 O O . ARG A 1 116 ? 25.443 -29.533 -1.171 1.00 54.16 116 ARG A O 1
ATOM 945 N N . LEU A 1 117 ? 27.473 -29.220 -2.062 1.00 53.38 117 LEU A N 1
ATOM 946 C CA . LEU A 1 117 ? 27.592 -30.585 -2.606 1.00 53.38 117 LEU A CA 1
ATOM 947 C C . LEU A 1 117 ? 28.146 -31.617 -1.609 1.00 53.38 117 LEU A C 1
ATOM 949 O O . LEU A 1 117 ? 28.067 -32.810 -1.876 1.00 53.38 117 LEU A O 1
ATOM 953 N N . LYS A 1 118 ? 28.677 -31.197 -0.450 1.00 49.56 118 LYS A N 1
ATOM 954 C CA . LYS A 1 118 ? 29.236 -32.142 0.537 1.00 49.56 118 LYS A CA 1
ATOM 955 C C . LYS A 1 118 ? 28.190 -32.870 1.385 1.00 49.56 118 LYS A C 1
ATOM 957 O O . LYS A 1 118 ? 28.504 -33.914 1.928 1.00 49.56 118 LYS A O 1
ATOM 962 N N . LEU A 1 119 ? 26.960 -32.363 1.475 1.00 53.06 119 LEU A N 1
ATOM 963 C CA . LEU A 1 119 ? 25.899 -32.971 2.295 1.00 53.06 119 LEU A CA 1
ATOM 964 C C . LEU A 1 119 ? 24.985 -33.939 1.524 1.00 53.06 119 LEU A C 1
ATOM 966 O O . LEU A 1 119 ? 24.052 -34.472 2.109 1.00 53.06 119 LEU A O 1
ATOM 970 N N . GLN A 1 120 ? 25.218 -34.163 0.225 1.00 49.81 120 GLN A N 1
ATOM 971 C CA . GLN A 1 120 ? 24.391 -35.066 -0.595 1.00 49.81 120 GLN A CA 1
ATOM 972 C C . GLN A 1 120 ? 25.095 -36.373 -0.994 1.00 49.81 120 GLN A C 1
ATOM 974 O O . GLN A 1 120 ? 24.486 -37.187 -1.677 1.00 49.81 120 GLN A O 1
ATOM 979 N N . LEU A 1 121 ? 26.349 -36.585 -0.577 1.00 50.97 121 LEU A N 1
ATOM 980 C CA . LEU A 1 121 ? 27.095 -37.829 -0.826 1.00 50.97 121 LEU A CA 1
ATOM 981 C C . LEU A 1 121 ? 27.391 -38.647 0.446 1.00 50.97 121 LEU A C 1
ATOM 983 O O . LEU A 1 121 ? 28.048 -39.676 0.354 1.00 50.97 121 LEU A O 1
ATOM 987 N N . GLU A 1 122 ? 26.891 -38.222 1.610 1.00 49.78 122 GLU A N 1
ATOM 988 C CA . GLU A 1 122 ? 27.019 -38.946 2.890 1.00 49.78 122 GLU A CA 1
ATOM 989 C C . GLU A 1 122 ? 25.639 -39.329 3.464 1.00 49.78 122 GLU A C 1
ATOM 991 O O . GLU A 1 122 ? 25.370 -39.120 4.647 1.00 49.78 122 GLU A O 1
ATOM 996 N N . ALA A 1 123 ? 24.744 -39.848 2.617 1.00 46.62 123 ALA A N 1
ATOM 997 C CA . ALA A 1 123 ? 23.490 -40.480 3.034 1.00 46.62 123 ALA A CA 1
ATOM 998 C C . ALA A 1 123 ? 23.435 -41.923 2.527 1.00 46.62 123 ALA A C 1
ATOM 1000 O O . ALA A 1 123 ? 23.775 -42.126 1.338 1.00 46.62 123 ALA A O 1
#

Radius of gyration: 30.11 Å; chains: 1; bounding box: 90×48×56 Å

Organism: NCBI:txid1093978

Sequence (123 aa):
MENYQLANKAVRKKMKEAKEKWIDDQCVAIEQGMSSGKSKQAFSTLKMLTKTFQPKVNLIGDKDGRLLTDDEDIMQRWSEYCSDLYNYELQADLSILSATRDPQKQMTVRPFKNQRLKLQLEA

pLDDT: mean 81.81, std 15.52, range [46.62, 97.44]

Secondary structure (DSSP, 8-state):
-HHHHHHHHHHHHHHHHHHHHHHHHHHHHHHHHHHTT-HHHHHHHHHHHH---------EE-TTSPEE-SHHHHHHHHHHHHHHHHS------THHHHTT--TT----------GGGTTSS--

Foldseek 3Di:
DVVVVVVVVVVVVVVVVVVVVVVVVLVVVLVVCVVVVVNVVSVVSVCVVPDDDDPDQPWDAAPVRDTDRDPVVSVVRVVVVVCCVVPDDDPPPCVVVVVPPPVPDDPDPDDDPPVVPPVPPPD